Protein AF-A0A2G9UAN0-F1 (afdb_monomer_lite)

Structure (mmCIF, N/CA/C/O backbone):
data_AF-A0A2G9UAN0-F1
#
_entry.id   AF-A0A2G9UAN0-F1
#
loop_
_atom_site.group_PDB
_atom_site.id
_atom_site.type_symbol
_atom_site.label_atom_id
_atom_site.label_alt_id
_atom_site.label_comp_id
_atom_site.label_asym_id
_atom_site.label_entity_id
_atom_site.label_seq_id
_atom_site.pdbx_PDB_ins_code
_atom_site.Cartn_x
_atom_site.Cartn_y
_atom_site.Cartn_z
_atom_site.occupancy
_atom_site.B_iso_or_equiv
_atom_site.auth_seq_id
_atom_site.auth_comp_id
_atom_site.auth_asym_id
_atom_site.auth_atom_id
_atom_site.pdbx_PDB_model_num
ATOM 1 N N . MET A 1 1 ? 7.258 15.181 -23.799 1.00 42.41 1 MET A N 1
ATOM 2 C CA . MET A 1 1 ? 6.861 14.238 -22.737 1.00 42.41 1 MET A CA 1
ATOM 3 C C . MET A 1 1 ? 5.748 14.905 -21.958 1.00 42.41 1 MET A C 1
ATOM 5 O O . MET A 1 1 ? 5.970 15.994 -21.441 1.00 42.41 1 MET A O 1
ATOM 9 N N . THR A 1 2 ? 4.546 14.341 -21.970 1.00 42.09 2 THR A N 1
ATOM 10 C CA . THR A 1 2 ? 3.481 14.765 -21.055 1.00 42.09 2 THR A CA 1
ATOM 11 C C . THR A 1 2 ? 3.813 14.226 -19.664 1.00 42.09 2 THR A C 1
ATOM 13 O O . THR A 1 2 ? 4.256 13.080 -19.568 1.00 42.09 2 THR A O 1
ATOM 16 N N . PRO A 1 3 ? 3.646 15.009 -18.587 1.00 44.41 3 PRO A N 1
ATOM 17 C CA . PRO A 1 3 ? 3.768 14.477 -17.235 1.00 44.41 3 PRO A CA 1
ATOM 18 C C . PRO A 1 3 ? 2.855 13.250 -17.076 1.00 44.41 3 PRO A C 1
ATOM 20 O O . PRO A 1 3 ? 1.670 13.335 -17.387 1.00 44.41 3 PRO A O 1
ATOM 23 N N . GLY A 1 4 ? 3.417 12.113 -16.657 1.00 53.62 4 GLY A N 1
ATOM 24 C CA . GLY A 1 4 ? 2.668 10.870 -16.427 1.00 53.62 4 GLY A CA 1
ATOM 25 C C . GLY A 1 4 ? 2.599 9.876 -17.594 1.00 53.62 4 GLY A C 1
ATOM 26 O O . GLY A 1 4 ? 1.891 8.884 -17.458 1.00 53.62 4 GLY A O 1
ATOM 27 N N . SER A 1 5 ? 3.305 10.096 -18.714 1.00 57.00 5 SER A N 1
ATOM 28 C CA . SER A 1 5 ? 3.437 9.072 -19.766 1.00 57.00 5 SER A CA 1
ATOM 29 C C . SER A 1 5 ? 4.749 8.291 -19.651 1.00 57.00 5 SER A C 1
ATOM 31 O O . SER A 1 5 ? 5.807 8.916 -19.537 1.00 57.00 5 SER A O 1
ATOM 33 N N . ASP A 1 6 ? 4.708 6.962 -19.768 1.00 61.19 6 ASP A N 1
ATOM 34 C CA . ASP A 1 6 ? 5.916 6.137 -19.885 1.00 61.19 6 ASP A CA 1
ATOM 35 C C . ASP A 1 6 ? 6.692 6.422 -21.195 1.00 61.19 6 ASP A C 1
ATOM 37 O O . ASP A 1 6 ? 6.262 7.184 -22.068 1.00 61.19 6 ASP A O 1
ATOM 41 N N . SER A 1 7 ? 7.860 5.790 -21.358 1.00 53.81 7 SER A N 1
ATOM 42 C CA . SER A 1 7 ? 8.717 5.950 -22.550 1.00 53.81 7 SER A CA 1
ATOM 43 C C . SER A 1 7 ? 8.094 5.436 -23.858 1.00 53.81 7 SER A C 1
ATOM 45 O O . SER A 1 7 ? 8.637 5.696 -24.934 1.00 53.81 7 SER A O 1
ATOM 47 N N . LYS A 1 8 ? 6.957 4.737 -23.779 1.00 59.94 8 LYS A N 1
ATOM 48 C CA . LYS A 1 8 ? 6.156 4.251 -24.906 1.00 59.94 8 LYS A CA 1
ATOM 49 C C . LYS A 1 8 ? 4.875 5.071 -25.124 1.00 59.94 8 LYS A C 1
ATOM 51 O O . LYS A 1 8 ? 4.159 4.804 -26.085 1.00 59.94 8 LYS A O 1
ATOM 56 N N . GLY A 1 9 ? 4.617 6.090 -24.299 1.00 58.16 9 GLY A N 1
ATOM 57 C CA . GLY A 1 9 ? 3.452 6.968 -24.396 1.00 58.16 9 GLY A CA 1
ATOM 58 C C . GLY A 1 9 ? 2.211 6.485 -23.635 1.00 58.16 9 GLY A C 1
ATOM 59 O O . GLY A 1 9 ? 1.150 7.079 -23.817 1.00 58.16 9 GLY A O 1
ATOM 60 N N . HIS A 1 10 ? 2.310 5.456 -22.788 1.00 66.88 10 HIS A N 1
ATOM 61 C CA . HIS A 1 10 ? 1.198 5.016 -21.941 1.00 66.88 10 HIS A CA 1
ATOM 62 C C . HIS A 1 10 ? 1.011 5.983 -20.774 1.00 66.88 10 HIS A C 1
ATOM 64 O O . HIS A 1 10 ? 1.949 6.225 -20.019 1.00 66.88 10 HIS A O 1
ATOM 70 N N . ALA A 1 11 ? -0.193 6.531 -20.635 1.00 72.75 11 ALA A N 1
ATOM 71 C CA . ALA A 1 11 ? -0.600 7.349 -19.497 1.00 72.75 11 ALA A CA 1
ATOM 72 C C . ALA A 1 11 ? -1.359 6.499 -18.465 1.00 72.75 11 ALA A C 1
ATOM 74 O O . ALA A 1 11 ? -1.875 5.433 -18.798 1.00 72.75 11 ALA A O 1
ATOM 75 N N . GLY A 1 12 ? -1.451 6.984 -17.226 1.00 84.12 12 GLY A N 1
ATOM 76 C CA . GLY A 1 12 ? -2.342 6.392 -16.226 1.00 84.12 12 GLY A CA 1
ATOM 77 C C . GLY A 1 12 ? -3.817 6.495 -16.639 1.00 84.12 12 GLY A C 1
ATOM 78 O O . GLY A 1 12 ? -4.221 7.465 -17.283 1.00 84.12 12 GLY A O 1
ATOM 79 N N . GLU A 1 13 ? -4.622 5.511 -16.241 1.00 92.25 13 GLU A N 1
ATOM 80 C CA . GLU A 1 13 ? -6.060 5.450 -16.515 1.00 92.25 13 GLU A CA 1
ATOM 81 C C . GLU A 1 13 ? -6.860 5.339 -15.207 1.00 92.25 13 GLU A C 1
ATOM 83 O O . GLU A 1 13 ? -6.447 4.661 -14.268 1.00 92.25 13 GLU A O 1
ATOM 88 N N . LEU A 1 14 ? -8.026 5.993 -15.153 1.00 93.75 14 LEU A N 1
ATOM 89 C CA . LEU A 1 14 ? -9.011 5.832 -14.085 1.00 93.75 14 LEU A CA 1
ATOM 90 C C . LEU A 1 14 ? -10.297 5.232 -14.656 1.00 93.75 14 LEU A C 1
ATOM 92 O O . LEU A 1 14 ? -11.034 5.896 -15.385 1.00 93.75 14 LEU A O 1
ATOM 96 N N . THR A 1 15 ? -10.606 4.003 -14.255 1.00 94.50 15 THR A N 1
ATOM 97 C CA . THR A 1 15 ? -11.902 3.374 -14.519 1.00 94.50 15 THR A CA 1
ATOM 98 C C . THR A 1 15 ? -12.859 3.665 -13.361 1.00 94.50 15 THR A C 1
ATOM 100 O O . THR A 1 15 ? -12.534 3.420 -12.200 1.00 94.50 15 THR A O 1
ATOM 103 N N . LEU A 1 16 ? -14.062 4.166 -13.653 1.00 95.12 16 LEU A N 1
ATOM 104 C CA . LEU A 1 16 ? -15.106 4.373 -12.645 1.00 95.12 16 LEU A CA 1
ATOM 105 C C . LEU A 1 16 ? -16.125 3.229 -12.672 1.00 95.12 16 LEU A C 1
ATOM 107 O O . LEU A 1 16 ? -16.513 2.758 -13.738 1.00 95.12 16 LEU A O 1
ATOM 111 N N . CYS A 1 17 ? -16.592 2.823 -11.486 1.00 93.88 17 CYS A N 1
ATOM 112 C CA . CYS A 1 17 ? -17.658 1.828 -11.298 1.00 93.88 17 CYS A CA 1
ATOM 113 C C . CYS A 1 17 ? -17.361 0.425 -11.863 1.00 93.88 17 CYS A C 1
ATOM 115 O O . CYS A 1 17 ? -18.286 -0.336 -12.142 1.00 93.88 17 CYS A O 1
ATOM 117 N N . GLY A 1 18 ? -16.088 0.058 -12.000 1.00 94.12 18 GLY A N 1
ATOM 118 C CA . GLY A 1 18 ? -15.700 -1.251 -12.502 1.00 94.12 18 GLY A CA 1
ATOM 119 C C . GLY A 1 18 ? -14.192 -1.432 -12.553 1.00 94.12 18 GLY A C 1
ATOM 120 O O . GLY A 1 18 ? -13.437 -0.682 -11.942 1.00 94.12 18 GLY A O 1
ATOM 121 N N . THR A 1 19 ? -13.782 -2.448 -13.300 1.00 96.31 19 THR A N 1
ATOM 122 C CA . THR A 1 19 ? -12.385 -2.781 -13.578 1.00 96.31 19 THR A CA 1
ATOM 123 C C . THR A 1 19 ? -12.217 -2.978 -15.077 1.00 96.31 19 THR A C 1
ATOM 125 O O . THR A 1 19 ? -13.158 -3.447 -15.722 1.00 96.31 19 THR A O 1
ATOM 128 N N . ASP A 1 20 ? -11.031 -2.717 -15.620 1.00 96.12 20 ASP A N 1
ATOM 129 C CA . ASP A 1 20 ? -10.684 -3.102 -16.991 1.00 96.12 20 ASP A CA 1
ATOM 130 C C . ASP A 1 20 ? -9.703 -4.292 -16.978 1.00 96.12 20 ASP A C 1
ATOM 132 O O . ASP A 1 20 ? -8.529 -4.122 -16.634 1.00 96.12 20 ASP A O 1
ATOM 136 N N . PRO A 1 21 ? -10.154 -5.504 -17.363 1.00 95.44 21 PRO A N 1
ATOM 137 C CA . PRO A 1 21 ? -9.314 -6.701 -17.423 1.00 95.44 21 PRO A CA 1
ATOM 138 C C . PRO A 1 21 ? -8.124 -6.618 -18.381 1.00 95.44 21 PRO A C 1
ATOM 140 O O . PRO A 1 21 ? -7.264 -7.493 -18.339 1.00 95.44 21 PRO A O 1
ATOM 143 N N . LYS A 1 22 ? -8.056 -5.612 -19.259 1.00 95.06 22 LYS A N 1
ATOM 144 C CA . LYS A 1 22 ? -6.897 -5.401 -20.138 1.00 95.06 22 LYS A CA 1
ATOM 145 C C . LYS A 1 22 ? -5.677 -4.865 -19.396 1.00 95.06 22 LYS A C 1
ATOM 147 O O . LYS A 1 22 ? -4.576 -4.976 -19.922 1.00 95.06 22 LYS A O 1
ATOM 152 N N . HIS A 1 23 ? -5.873 -4.286 -18.211 1.00 94.69 23 HIS A N 1
ATOM 153 C CA . HIS A 1 23 ? -4.835 -3.568 -17.470 1.00 94.69 23 HIS A CA 1
ATOM 154 C C . HIS A 1 23 ? -4.279 -4.341 -16.269 1.00 94.69 23 HIS A C 1
ATOM 156 O O . HIS A 1 23 ? -3.460 -3.808 -15.521 1.00 94.69 23 HIS A O 1
ATOM 162 N N . TYR A 1 24 ? -4.681 -5.600 -16.080 1.00 96.25 24 TYR A N 1
ATOM 163 C CA . TYR A 1 24 ? -4.106 -6.468 -15.059 1.00 96.25 24 TYR A CA 1
ATOM 164 C C . TYR A 1 24 ? -4.067 -7.929 -15.487 1.00 96.25 24 TYR A C 1
ATOM 166 O O . TYR A 1 24 ? -4.823 -8.380 -16.346 1.00 96.25 24 TYR A O 1
ATOM 174 N N . THR A 1 25 ? -3.185 -8.688 -14.850 1.00 97.00 25 THR A N 1
ATOM 175 C CA . THR A 1 25 ? -3.070 -10.133 -15.049 1.00 97.00 25 THR A CA 1
ATOM 176 C C . THR A 1 25 ? -3.445 -10.890 -13.778 1.00 97.00 25 THR A C 1
ATOM 178 O O . THR A 1 25 ? -3.345 -10.380 -12.663 1.00 97.00 25 THR A O 1
ATOM 181 N N . GLY A 1 26 ? -3.900 -12.135 -13.935 1.00 95.94 26 GLY A N 1
ATOM 182 C CA . GLY A 1 26 ? -4.299 -12.975 -12.805 1.00 95.94 26 GLY A CA 1
ATOM 183 C C . GLY A 1 26 ? -5.574 -12.497 -12.097 1.00 95.94 26 GLY A C 1
ATOM 184 O O . GLY A 1 26 ? -6.444 -11.858 -12.687 1.00 95.94 26 GLY A O 1
ATOM 185 N N . SER A 1 27 ? -5.713 -12.874 -10.825 1.00 97.50 27 SER A N 1
ATOM 186 C CA . SER A 1 27 ? -6.867 -12.538 -9.985 1.00 97.50 27 SER A CA 1
ATOM 187 C C . SER A 1 27 ? -6.565 -11.378 -9.040 1.00 97.50 27 SER A C 1
ATOM 189 O O . SER A 1 27 ? -5.484 -11.325 -8.458 1.00 97.50 27 SER A O 1
ATOM 191 N N . ILE A 1 28 ? -7.562 -10.526 -8.796 1.00 98.00 28 ILE A N 1
ATOM 192 C CA . ILE A 1 28 ? -7.473 -9.443 -7.812 1.00 98.00 28 ILE A CA 1
ATOM 193 C C . ILE A 1 28 ? -7.458 -10.024 -6.392 1.00 98.00 28 ILE A C 1
ATOM 195 O O . ILE A 1 28 ? -8.399 -10.710 -5.981 1.00 98.00 28 ILE A O 1
ATOM 199 N N . ALA A 1 29 ? -6.402 -9.719 -5.640 1.00 96.88 29 ALA A N 1
ATOM 200 C CA . ALA A 1 29 ? -6.294 -10.011 -4.218 1.00 96.88 29 ALA A CA 1
ATOM 201 C C . ALA A 1 29 ? -6.967 -8.897 -3.409 1.00 96.88 29 ALA A C 1
ATOM 203 O O . ALA A 1 29 ? -6.634 -7.725 -3.570 1.00 96.88 29 ALA A O 1
ATOM 204 N N . TRP A 1 30 ? -7.911 -9.259 -2.540 1.00 97.12 30 TRP A N 1
ATOM 205 C CA . TRP A 1 30 ? -8.734 -8.306 -1.797 1.00 97.12 30 TRP A CA 1
ATOM 206 C C . TRP A 1 30 ? -8.338 -8.222 -0.325 1.00 97.12 30 TRP A C 1
ATOM 208 O O . TRP A 1 30 ? -8.295 -9.240 0.365 1.00 97.12 30 TRP A O 1
ATOM 218 N N . SER A 1 31 ? -8.165 -6.996 0.164 1.00 95.69 31 SER A N 1
ATOM 219 C CA . SER A 1 31 ? -7.885 -6.685 1.566 1.00 95.69 31 SER A CA 1
ATOM 220 C C . SER A 1 31 ? -8.973 -5.775 2.141 1.00 95.69 31 SER A C 1
ATOM 222 O O . SER A 1 31 ? -9.277 -4.743 1.536 1.00 95.69 31 SER A O 1
ATOM 224 N N . PRO A 1 32 ? -9.571 -6.111 3.299 1.00 96.88 32 PRO A N 1
ATOM 225 C CA . PRO A 1 32 ? -10.573 -5.258 3.929 1.00 96.88 32 PRO A CA 1
ATOM 226 C C . PRO A 1 32 ? -9.948 -3.946 4.419 1.00 96.88 32 PRO A C 1
ATOM 228 O O . PRO A 1 32 ? -8.821 -3.929 4.921 1.00 96.88 32 PRO A O 1
ATOM 231 N N . VAL A 1 33 ? -10.702 -2.853 4.300 1.00 96.19 33 VAL A N 1
ATOM 232 C CA . VAL A 1 33 ? -10.332 -1.549 4.856 1.00 96.19 33 VAL A CA 1
ATOM 233 C C . VAL A 1 33 ? -10.530 -1.567 6.369 1.00 96.19 33 VAL A C 1
ATOM 235 O O . VAL A 1 33 ? -11.564 -2.003 6.870 1.00 96.19 33 VAL A O 1
ATOM 238 N N . VAL A 1 34 ? -9.537 -1.069 7.103 1.00 92.50 34 VAL A N 1
ATOM 239 C CA . VAL A 1 34 ? -9.517 -1.076 8.573 1.00 92.50 34 VAL A CA 1
ATOM 240 C C . VAL A 1 34 ? -10.203 0.160 9.162 1.00 92.50 34 VAL A C 1
ATOM 242 O O . VAL A 1 34 ? -10.774 0.093 10.248 1.00 92.50 34 VAL A O 1
ATOM 245 N N . LYS A 1 35 ? -10.158 1.298 8.460 1.00 82.94 35 LYS A N 1
ATOM 246 C CA . LYS A 1 35 ? -10.758 2.562 8.907 1.00 82.94 35 LYS A CA 1
ATOM 247 C C . LYS A 1 35 ? -11.167 3.412 7.710 1.00 82.94 35 LYS A C 1
ATOM 249 O O . LYS A 1 35 ? -10.309 3.887 6.988 1.00 82.94 35 LYS A O 1
ATOM 254 N N . GLU A 1 36 ? -12.461 3.671 7.551 1.00 74.06 36 GLU A N 1
ATOM 255 C CA . GLU A 1 36 ? -13.039 4.331 6.363 1.00 74.06 36 GLU A CA 1
ATOM 256 C C . GLU A 1 36 ? -12.632 5.796 6.149 1.00 74.06 36 GLU A C 1
ATOM 258 O O . GLU A 1 36 ? -12.916 6.355 5.095 1.00 74.06 36 GLU A O 1
ATOM 263 N N . SER A 1 37 ? -11.944 6.436 7.101 1.00 82.88 37 SER A N 1
ATOM 264 C CA . SER A 1 37 ? -11.406 7.785 6.876 1.00 82.88 37 SER A CA 1
ATOM 265 C C . SER A 1 37 ? -10.349 7.819 5.769 1.00 82.88 37 SER A C 1
ATOM 267 O O . SER A 1 37 ? -10.030 8.897 5.275 1.00 82.88 37 SER A O 1
ATOM 269 N N . TYR A 1 38 ? -9.767 6.663 5.430 1.00 88.81 38 TYR A N 1
ATOM 270 C CA . TYR A 1 38 ? -8.745 6.518 4.404 1.00 88.81 38 TYR A CA 1
ATOM 271 C C . TYR A 1 38 ? -8.719 5.072 3.859 1.00 88.81 38 TYR A C 1
ATOM 273 O O . TYR A 1 38 ? -9.242 4.160 4.496 1.00 88.81 38 TYR A O 1
ATOM 281 N N . TRP A 1 39 ? -8.101 4.812 2.704 1.00 95.00 39 TRP A N 1
ATOM 282 C CA . TRP A 1 39 ? -7.938 3.449 2.165 1.00 95.00 39 TRP A CA 1
ATOM 283 C C . TRP A 1 39 ? -6.826 2.679 2.891 1.00 95.00 39 TRP A C 1
ATOM 285 O O . TRP A 1 39 ? -5.771 2.392 2.330 1.00 95.00 39 TRP A O 1
ATOM 295 N N . ILE A 1 40 ? -7.049 2.396 4.178 1.00 95.00 40 ILE A N 1
ATOM 296 C CA . ILE A 1 40 ? -6.078 1.735 5.058 1.00 95.00 40 ILE A CA 1
ATOM 297 C C . ILE A 1 40 ? -6.340 0.240 5.080 1.00 95.00 40 ILE A C 1
ATOM 299 O O . ILE A 1 40 ? -7.425 -0.185 5.474 1.00 95.00 40 ILE A O 1
ATOM 303 N N . ILE A 1 41 ? -5.329 -0.552 4.746 1.00 94.38 41 ILE A N 1
ATOM 304 C CA . ILE A 1 41 ? -5.357 -2.014 4.820 1.00 94.38 41 ILE A CA 1
ATOM 305 C C . ILE A 1 41 ? -4.296 -2.533 5.793 1.00 94.38 41 ILE A C 1
ATOM 307 O O . ILE A 1 41 ? -3.323 -1.847 6.110 1.00 94.38 41 ILE A O 1
ATOM 311 N N . ASN A 1 42 ? -4.480 -3.765 6.268 1.00 92.94 42 ASN A N 1
ATOM 312 C CA . ASN A 1 42 ? -3.458 -4.474 7.036 1.00 92.94 42 ASN A CA 1
ATOM 313 C C . ASN A 1 42 ? -2.443 -5.131 6.088 1.00 92.94 42 ASN A C 1
ATOM 315 O O . ASN A 1 42 ? -2.835 -5.867 5.183 1.00 92.94 42 ASN A O 1
ATOM 319 N N . ALA A 1 43 ? -1.150 -4.935 6.343 1.00 86.75 43 ALA A N 1
ATOM 320 C CA . ALA A 1 43 ? -0.051 -5.626 5.672 1.00 86.75 43 ALA A CA 1
ATOM 321 C C . ALA A 1 43 ? 0.741 -6.452 6.694 1.00 86.75 43 ALA A C 1
ATOM 323 O O . ALA A 1 43 ? 1.329 -5.891 7.612 1.00 86.75 43 ALA A O 1
ATOM 324 N N . SER A 1 44 ? 0.746 -7.783 6.558 1.00 76.44 44 SER A N 1
ATOM 325 C CA . SER A 1 44 ? 1.266 -8.705 7.583 1.00 76.44 44 SER A CA 1
ATOM 326 C C . SER A 1 44 ? 2.775 -8.600 7.827 1.00 76.44 44 SER A C 1
ATOM 328 O O . SER A 1 44 ? 3.203 -8.657 8.976 1.00 76.44 44 SER A O 1
ATOM 330 N N . LEU A 1 45 ? 3.578 -8.472 6.766 1.00 70.69 45 LEU A N 1
ATOM 331 C CA . LEU A 1 45 ? 5.017 -8.227 6.856 1.00 70.69 45 LEU A CA 1
ATOM 332 C C . LEU A 1 45 ? 5.513 -7.672 5.517 1.00 70.69 45 LEU A C 1
ATOM 334 O O . LEU A 1 45 ? 5.367 -8.334 4.489 1.00 70.69 45 LEU A O 1
ATOM 338 N N . VAL A 1 46 ? 6.067 -6.461 5.518 1.00 69.12 46 VAL A N 1
ATOM 339 C CA . VAL A 1 46 ? 6.633 -5.856 4.303 1.00 69.12 46 VAL A CA 1
ATOM 340 C C . VAL A 1 46 ? 8.145 -6.046 4.319 1.00 69.12 46 VAL A C 1
ATOM 342 O O . VAL A 1 46 ? 8.792 -5.839 5.347 1.00 69.12 46 VAL A O 1
ATOM 345 N N . TYR A 1 47 ? 8.705 -6.441 3.178 1.00 72.62 47 TYR A N 1
ATOM 346 C CA . TYR A 1 47 ? 10.140 -6.607 2.984 1.00 72.62 47 TYR A CA 1
ATOM 347 C C . TYR A 1 47 ? 10.663 -5.621 1.953 1.00 72.62 47 TYR A C 1
ATOM 349 O O . TYR A 1 47 ? 10.017 -5.362 0.939 1.00 72.62 47 TYR A O 1
ATOM 357 N N . VAL A 1 48 ? 11.882 -5.154 2.182 1.00 67.00 48 VAL A N 1
ATOM 358 C CA . VAL A 1 48 ? 12.699 -4.504 1.164 1.00 67.00 48 VAL A CA 1
ATOM 359 C C . VAL A 1 48 ? 13.966 -5.331 0.988 1.00 67.00 48 VAL A C 1
ATOM 361 O O . VAL A 1 48 ? 14.752 -5.514 1.920 1.00 67.00 48 VAL A O 1
ATOM 364 N N . GLY A 1 49 ? 14.120 -5.925 -0.198 1.00 69.19 49 GLY A N 1
ATOM 365 C CA . GLY A 1 49 ? 15.102 -6.983 -0.420 1.00 69.19 49 GLY A CA 1
ATOM 366 C C . GLY A 1 49 ? 14.826 -8.181 0.494 1.00 69.19 49 GLY A C 1
ATOM 367 O O . GLY A 1 49 ? 13.821 -8.869 0.340 1.00 69.19 49 GLY A O 1
ATOM 368 N N . ARG A 1 50 ? 15.723 -8.429 1.455 1.00 71.00 50 ARG A N 1
ATOM 369 C CA . ARG A 1 50 ? 15.572 -9.481 2.481 1.00 71.00 50 ARG A CA 1
ATOM 370 C C . ARG A 1 50 ? 15.269 -8.930 3.875 1.00 71.00 50 ARG A C 1
ATOM 372 O O . ARG A 1 50 ? 15.102 -9.710 4.809 1.00 71.00 50 ARG A O 1
ATOM 379 N N . THR A 1 51 ? 15.203 -7.612 4.022 1.00 71.88 51 THR A N 1
ATOM 380 C CA . THR A 1 51 ? 15.047 -6.958 5.320 1.00 71.88 51 THR A CA 1
ATOM 381 C C . THR A 1 51 ? 13.566 -6.712 5.591 1.00 71.88 51 THR A C 1
ATOM 383 O O .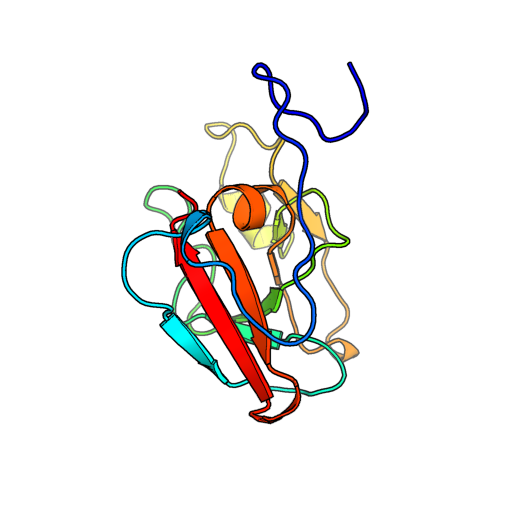 THR A 1 51 ? 12.922 -6.029 4.791 1.00 71.88 51 THR A O 1
ATOM 386 N N . PRO A 1 52 ? 12.997 -7.250 6.685 1.00 76.62 52 PRO A N 1
ATOM 387 C CA . PRO A 1 52 ? 11.650 -6.887 7.097 1.00 76.62 52 PRO A CA 1
ATOM 388 C C . PRO A 1 52 ? 11.653 -5.432 7.575 1.00 76.62 52 PRO A C 1
ATOM 390 O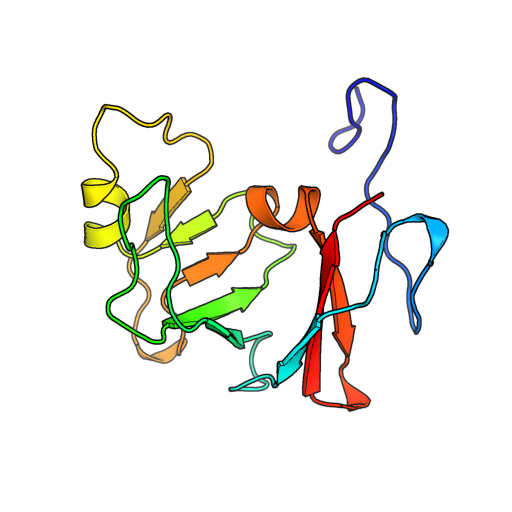 O . PRO A 1 52 ? 12.465 -5.044 8.415 1.00 76.62 52 PRO A O 1
ATOM 393 N N . ILE A 1 53 ? 10.748 -4.627 7.029 1.00 73.44 53 ILE A N 1
ATOM 394 C CA . ILE A 1 53 ? 10.640 -3.192 7.335 1.00 73.44 53 ILE A CA 1
ATOM 395 C C . ILE A 1 53 ? 9.462 -2.883 8.263 1.00 73.44 53 ILE A C 1
ATOM 397 O O . ILE A 1 53 ? 9.367 -1.781 8.793 1.00 73.44 53 ILE A O 1
ATOM 401 N N . THR A 1 54 ? 8.602 -3.868 8.532 1.00 74.94 54 THR A N 1
ATOM 402 C CA . THR A 1 54 ? 7.550 -3.791 9.552 1.00 74.94 54 THR A CA 1
ATOM 403 C C . THR A 1 54 ? 7.823 -4.795 10.673 1.00 74.94 54 THR A C 1
ATOM 405 O O . THR A 1 54 ? 8.341 -5.885 10.434 1.00 74.94 54 THR A O 1
ATOM 408 N N . ASN A 1 55 ? 7.478 -4.442 11.915 1.00 72.94 55 ASN A N 1
ATOM 409 C CA . ASN A 1 55 ? 7.536 -5.366 13.050 1.00 72.94 55 ASN A CA 1
ATOM 410 C C . ASN A 1 55 ? 6.156 -6.015 13.249 1.00 72.94 55 ASN A C 1
ATOM 412 O O . ASN A 1 55 ? 5.379 -5.599 14.106 1.00 72.94 55 ASN A O 1
ATOM 416 N N . GLY A 1 56 ? 5.832 -6.977 12.382 1.00 81.00 56 GLY A N 1
ATOM 417 C CA . GLY A 1 56 ? 4.501 -7.582 12.288 1.00 81.00 56 GLY A CA 1
ATOM 418 C C . GLY A 1 56 ? 3.546 -6.790 11.393 1.00 81.00 56 GLY A C 1
ATOM 419 O O . GLY A 1 56 ? 3.981 -6.079 10.479 1.00 81.00 56 GLY A O 1
ATOM 420 N N . THR A 1 57 ? 2.242 -6.935 11.655 1.00 85.69 57 THR A N 1
ATOM 421 C CA . THR A 1 57 ? 1.189 -6.314 10.846 1.00 85.69 57 THR A CA 1
ATOM 422 C C . THR A 1 57 ? 1.250 -4.793 10.943 1.00 85.69 57 THR A C 1
ATOM 424 O O . THR A 1 57 ? 1.095 -4.230 12.025 1.00 85.69 57 THR A O 1
ATOM 427 N N . ALA A 1 58 ? 1.421 -4.128 9.805 1.00 87.62 58 ALA A N 1
ATOM 428 C CA . ALA A 1 58 ? 1.351 -2.680 9.677 1.00 87.62 58 ALA A CA 1
ATOM 429 C C . ALA A 1 58 ? 0.011 -2.242 9.079 1.00 87.62 58 ALA A C 1
ATOM 431 O O . ALA A 1 58 ? -0.558 -2.925 8.227 1.00 87.62 58 ALA A O 1
ATOM 432 N N . GLN A 1 59 ? -0.466 -1.073 9.501 1.00 90.44 59 GLN A N 1
ATOM 433 C CA . GLN A 1 59 ? -1.561 -0.373 8.838 1.00 90.44 59 GLN A CA 1
ATOM 434 C C . GLN A 1 59 ? -0.982 0.528 7.750 1.00 90.44 59 GLN A C 1
ATOM 436 O O . GLN A 1 59 ? -0.125 1.377 8.024 1.00 90.44 59 GLN A O 1
ATOM 441 N N . VAL A 1 60 ? -1.444 0.315 6.523 1.00 92.31 60 VAL A N 1
ATOM 442 C CA . VAL A 1 60 ? -0.872 0.907 5.317 1.00 92.31 60 VAL A CA 1
ATOM 443 C C . VAL A 1 60 ? -1.957 1.634 4.542 1.00 92.31 60 VAL A C 1
ATOM 445 O O . VAL A 1 60 ? -2.977 1.044 4.193 1.00 92.31 60 VAL A O 1
ATOM 448 N N . ALA A 1 61 ? -1.721 2.910 4.274 1.00 94.88 61 ALA A N 1
ATOM 449 C CA . ALA A 1 61 ? -2.533 3.741 3.404 1.00 94.88 61 ALA A CA 1
ATOM 450 C C . ALA A 1 61 ? -2.190 3.454 1.933 1.00 94.88 61 ALA A C 1
ATOM 452 O O . ALA A 1 61 ? -1.023 3.485 1.550 1.00 94.88 61 ALA A O 1
ATOM 453 N N . VAL A 1 62 ? -3.195 3.183 1.105 1.00 95.31 62 VAL A N 1
ATOM 454 C CA . VAL A 1 62 ? -3.038 3.081 -0.354 1.00 95.31 62 VAL A CA 1
ATOM 455 C C . VAL A 1 62 ? -3.403 4.436 -0.958 1.00 95.31 62 VAL A C 1
ATOM 457 O O . VAL A 1 62 ? -4.559 4.846 -0.858 1.00 95.31 62 VAL A O 1
ATOM 460 N N . ASP A 1 63 ? -2.426 5.146 -1.530 1.00 94.88 63 ASP A N 1
ATOM 461 C CA . ASP A 1 63 ? -2.557 6.570 -1.867 1.00 94.88 63 ASP A CA 1
ATOM 462 C C . ASP A 1 63 ? -2.085 6.889 -3.287 1.00 94.88 63 ASP A C 1
ATOM 464 O O . ASP A 1 63 ? -0.893 7.051 -3.546 1.00 94.88 63 ASP A O 1
ATOM 468 N N . THR A 1 64 ? -3.026 7.072 -4.210 1.00 94.50 64 THR A N 1
ATOM 469 C CA . THR A 1 64 ? -2.725 7.535 -5.575 1.00 94.50 64 THR A CA 1
ATOM 470 C C . THR A 1 64 ? -2.186 8.973 -5.618 1.00 94.50 64 THR A C 1
ATOM 472 O O . THR A 1 64 ? -1.681 9.401 -6.651 1.00 94.50 64 THR A O 1
ATOM 475 N N . GLY A 1 65 ? -2.325 9.744 -4.534 1.00 93.31 65 GLY A N 1
ATOM 476 C CA . GLY A 1 65 ? -1.827 11.114 -4.395 1.00 93.31 65 GLY A CA 1
ATOM 477 C C . GLY A 1 65 ? -0.377 11.219 -3.909 1.00 93.31 65 GLY A C 1
ATOM 478 O O . GLY A 1 65 ? 0.187 12.313 -3.941 1.00 93.31 65 GLY A O 1
ATOM 479 N N . SER A 1 66 ? 0.245 10.111 -3.493 1.00 93.88 66 SER A N 1
ATOM 480 C CA . SER A 1 66 ? 1.662 10.065 -3.120 1.00 93.88 66 SER A CA 1
ATOM 481 C C . SER A 1 66 ? 2.500 9.526 -4.273 1.00 93.88 66 SER A C 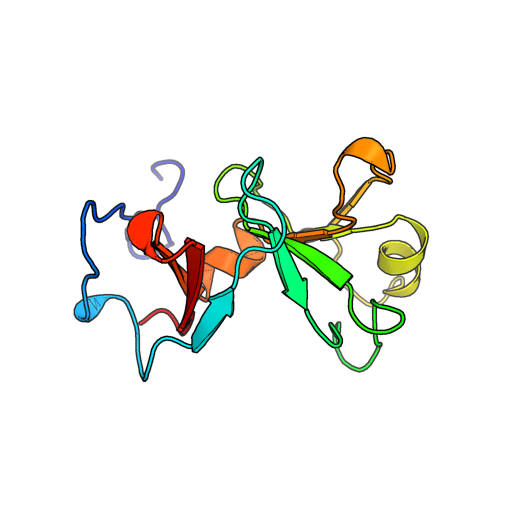1
ATOM 483 O O . SER A 1 66 ? 2.207 8.465 -4.815 1.00 93.88 66 SER A O 1
ATOM 485 N N . SER A 1 67 ? 3.589 10.207 -4.631 1.00 92.19 67 SER A N 1
ATOM 486 C CA . SER A 1 67 ? 4.500 9.726 -5.683 1.00 92.19 67 SER A CA 1
ATOM 487 C C . SER A 1 67 ? 5.413 8.585 -5.224 1.00 92.19 67 SER A C 1
ATOM 489 O O . SER A 1 67 ? 5.873 7.798 -6.042 1.00 92.19 67 SER A O 1
ATOM 491 N N . VAL A 1 68 ? 5.702 8.485 -3.925 1.00 92.44 68 VAL A N 1
ATOM 492 C CA . VAL A 1 68 ? 6.695 7.550 -3.368 1.00 92.44 68 VAL A CA 1
ATOM 493 C C . VAL A 1 68 ? 6.080 6.654 -2.301 1.00 92.44 68 VAL A C 1
ATOM 495 O O . VAL A 1 68 ? 4.977 6.909 -1.808 1.00 92.44 68 VAL A O 1
ATOM 498 N N . ILE A 1 69 ? 6.813 5.610 -1.914 1.00 90.75 69 ILE A N 1
ATOM 499 C CA . ILE A 1 69 ? 6.493 4.844 -0.711 1.00 90.75 69 ILE A CA 1
ATOM 500 C C . ILE A 1 69 ? 6.937 5.666 0.500 1.00 90.75 69 ILE A C 1
ATOM 502 O O . ILE A 1 69 ? 8.079 6.116 0.564 1.00 90.75 69 ILE A O 1
ATOM 506 N N . VAL A 1 70 ? 6.053 5.854 1.474 1.00 91.94 70 VAL A N 1
ATOM 507 C CA . VAL A 1 70 ? 6.382 6.560 2.721 1.00 91.94 70 VAL A CA 1
ATOM 508 C C . VAL A 1 70 ? 6.378 5.568 3.870 1.00 91.94 70 VAL A C 1
ATOM 510 O O . VAL A 1 70 ? 5.482 4.726 3.942 1.00 91.94 70 VAL A O 1
ATOM 513 N N . GLY A 1 71 ? 7.351 5.672 4.770 1.00 90.12 71 GLY A N 1
ATOM 514 C CA . GLY A 1 71 ? 7.410 4.858 5.981 1.00 90.12 71 GLY A CA 1
ATOM 515 C C . GLY A 1 71 ? 8.112 5.555 7.147 1.00 90.12 71 GLY A C 1
ATOM 516 O O . GLY A 1 71 ? 8.676 6.639 6.961 1.00 90.12 71 GLY A O 1
ATOM 517 N N . PRO A 1 72 ? 8.112 4.922 8.336 1.00 89.81 72 PRO A N 1
ATOM 518 C CA . PRO A 1 72 ? 8.763 5.448 9.529 1.00 89.81 72 PRO A CA 1
ATOM 519 C C . PRO A 1 72 ? 10.254 5.664 9.311 1.00 89.81 72 PRO A C 1
ATOM 521 O O . PRO A 1 72 ? 10.924 4.866 8.644 1.00 89.81 72 PRO A O 1
ATOM 524 N N . THR A 1 73 ? 10.789 6.718 9.916 1.00 88.94 73 THR A N 1
ATOM 525 C CA . THR A 1 73 ? 12.180 7.127 9.703 1.00 88.94 73 THR A CA 1
ATOM 526 C C . THR A 1 73 ? 13.165 6.014 10.052 1.00 88.94 73 THR A C 1
ATOM 528 O O . THR A 1 73 ? 14.113 5.773 9.304 1.00 88.94 73 THR A O 1
ATOM 531 N N . ASP A 1 74 ? 12.931 5.289 11.146 1.00 86.56 74 ASP A N 1
ATOM 532 C CA . ASP A 1 74 ? 13.811 4.206 11.586 1.00 86.56 74 ASP A CA 1
ATOM 533 C C . ASP A 1 74 ? 13.809 3.015 10.610 1.00 86.56 74 ASP A C 1
ATOM 535 O O . ASP A 1 74 ? 14.853 2.409 10.368 1.00 86.56 74 ASP A O 1
ATOM 539 N N . ALA A 1 75 ? 12.655 2.689 10.024 1.00 84.06 75 ALA A N 1
ATOM 540 C CA . ALA A 1 75 ? 12.505 1.616 9.049 1.00 84.06 75 ALA A CA 1
ATOM 541 C C . ALA A 1 75 ? 13.183 1.969 7.721 1.00 84.06 75 ALA A C 1
ATOM 543 O O . ALA A 1 75 ? 13.908 1.146 7.163 1.00 84.06 75 ALA A O 1
ATOM 544 N N . ILE A 1 76 ? 12.992 3.202 7.247 1.00 85.56 76 ILE A N 1
ATOM 545 C CA . ILE A 1 76 ? 13.610 3.701 6.017 1.00 85.56 76 ILE A CA 1
ATOM 546 C C . ILE A 1 76 ? 15.139 3.802 6.170 1.00 85.56 76 ILE A C 1
ATOM 548 O O . ILE A 1 76 ? 15.875 3.377 5.284 1.00 85.56 76 ILE A O 1
ATOM 552 N N . GLN A 1 77 ? 15.647 4.271 7.315 1.00 83.75 77 GLN A N 1
ATOM 553 C CA . GLN A 1 77 ? 17.094 4.331 7.574 1.00 83.75 77 GLN A CA 1
ATOM 554 C C . GLN A 1 77 ? 17.752 2.944 7.642 1.00 83.75 77 GLN A C 1
ATOM 556 O O . GLN A 1 77 ? 18.890 2.786 7.197 1.00 83.75 77 GLN A O 1
ATOM 561 N N . LYS A 1 78 ? 17.043 1.920 8.142 1.00 80.06 78 LYS A N 1
ATOM 562 C CA . LYS A 1 78 ? 17.531 0.526 8.160 1.00 80.06 78 LYS A CA 1
ATOM 563 C C . LYS A 1 78 ? 17.734 -0.066 6.763 1.00 80.06 78 LYS A C 1
ATOM 565 O O . LYS A 1 78 ? 18.472 -1.040 6.643 1.00 80.06 78 LYS A O 1
ATOM 570 N N . MET A 1 79 ? 17.113 0.495 5.721 1.00 77.25 79 MET A N 1
ATOM 571 C CA . MET A 1 79 ? 17.334 0.046 4.340 1.00 77.25 79 MET A CA 1
ATOM 572 C C . MET A 1 79 ? 18.768 0.334 3.853 1.00 77.25 79 MET A C 1
ATOM 574 O O . MET A 1 79 ? 19.244 -0.353 2.954 1.00 77.25 79 MET A O 1
ATOM 578 N N . GLY A 1 80 ? 19.483 1.259 4.508 1.00 67.19 80 GLY A N 1
ATOM 579 C CA . GLY A 1 80 ? 20.931 1.430 4.380 1.00 67.19 80 GLY A CA 1
ATOM 580 C C . GLY A 1 80 ? 21.416 2.076 3.076 1.00 67.19 80 GLY A C 1
ATOM 581 O O . GLY A 1 80 ? 20.663 2.308 2.134 1.00 67.19 80 GLY A O 1
ATOM 582 N N . SER A 1 81 ? 22.721 2.361 3.034 1.00 64.69 81 SER A N 1
ATOM 583 C CA . SER A 1 81 ? 23.453 2.972 1.909 1.00 64.69 81 SER A CA 1
ATOM 584 C C . SER A 1 81 ? 23.457 2.150 0.617 1.00 64.69 81 SER A C 1
ATOM 586 O O . SER A 1 81 ? 23.826 2.667 -0.434 1.00 64.69 81 SER A O 1
ATOM 588 N N . ASP A 1 82 ? 23.074 0.877 0.700 1.00 65.50 82 ASP A N 1
ATOM 589 C CA . ASP A 1 82 ? 23.149 -0.079 -0.406 1.00 65.50 82 ASP A CA 1
ATOM 590 C C . ASP A 1 82 ? 21.907 -0.024 -1.308 1.00 65.50 82 ASP A C 1
ATOM 592 O O . ASP A 1 82 ? 21.870 -0.671 -2.357 1.00 65.50 82 ASP A O 1
ATOM 596 N N . MET A 1 83 ? 20.891 0.762 -0.926 1.00 66.44 83 MET A N 1
ATOM 597 C CA . MET A 1 83 ? 19.667 0.931 -1.698 1.00 66.44 83 MET A CA 1
ATOM 598 C C . MET A 1 83 ? 19.488 2.369 -2.192 1.00 66.44 83 MET A C 1
ATOM 600 O O . MET A 1 83 ? 19.633 3.338 -1.449 1.00 66.44 83 MET A O 1
ATOM 604 N N . CYS A 1 84 ? 19.122 2.522 -3.467 1.00 69.50 84 CYS A N 1
ATOM 605 C CA . CYS A 1 84 ? 18.741 3.821 -4.014 1.00 69.50 84 CYS A CA 1
ATOM 606 C C . CYS A 1 84 ? 17.417 4.288 -3.396 1.00 69.50 84 CYS A C 1
ATOM 608 O O . CYS A 1 84 ? 16.357 3.722 -3.649 1.00 69.50 84 CYS A O 1
ATOM 610 N N . MET A 1 85 ? 17.488 5.370 -2.625 1.00 74.12 85 MET A N 1
ATOM 611 C CA . MET A 1 85 ? 16.378 5.898 -1.826 1.00 74.12 85 MET A CA 1
ATOM 612 C C . MET A 1 85 ? 15.320 6.674 -2.623 1.00 74.12 85 MET A C 1
ATOM 614 O O . MET A 1 85 ? 14.327 7.095 -2.048 1.00 74.12 85 MET A O 1
ATOM 618 N N . LEU A 1 86 ? 15.495 6.870 -3.935 1.00 78.44 86 LEU A N 1
ATOM 619 C CA . LEU A 1 86 ? 14.634 7.744 -4.750 1.00 78.44 86 LEU A CA 1
ATOM 620 C C . LEU A 1 86 ? 13.142 7.354 -4.742 1.00 78.44 86 LEU A C 1
ATOM 622 O O . LEU A 1 86 ? 12.301 8.207 -5.004 1.00 78.44 86 LEU A O 1
ATOM 626 N N . GLY A 1 87 ? 12.810 6.096 -4.432 1.00 86.38 87 GLY A N 1
ATOM 627 C CA . GLY A 1 87 ? 11.427 5.613 -4.341 1.00 86.38 87 GLY A CA 1
ATOM 628 C C . GLY A 1 87 ? 10.809 5.639 -2.938 1.00 86.38 87 GLY A C 1
ATOM 629 O O . GLY A 1 87 ? 9.668 5.200 -2.783 1.00 86.38 87 GLY A O 1
ATOM 630 N N . PHE A 1 88 ? 11.545 6.117 -1.929 1.00 88.00 88 PHE A N 1
ATOM 631 C CA . PHE A 1 88 ? 11.145 6.076 -0.524 1.00 88.00 88 PHE A CA 1
ATOM 632 C C . PHE A 1 88 ? 11.280 7.445 0.153 1.00 88.00 88 PHE A C 1
ATOM 634 O O . PHE A 1 88 ? 12.250 8.168 -0.062 1.00 88.00 88 PHE A O 1
ATOM 641 N N . ALA A 1 89 ? 10.342 7.771 1.039 1.00 90.62 89 ALA A N 1
ATOM 642 C CA . ALA A 1 89 ? 10.428 8.918 1.937 1.00 90.62 89 ALA A CA 1
ATOM 643 C C . ALA A 1 89 ? 10.260 8.490 3.401 1.00 90.62 89 ALA A C 1
ATOM 645 O O . ALA A 1 89 ? 9.422 7.651 3.732 1.00 90.62 89 ALA A O 1
ATOM 646 N N . ALA A 1 90 ? 11.062 9.098 4.274 1.00 90.56 90 ALA A N 1
ATOM 647 C CA . ALA A 1 90 ? 10.997 8.924 5.720 1.00 90.56 90 ALA A CA 1
ATOM 648 C C . ALA A 1 90 ? 10.108 10.011 6.335 1.00 90.56 90 ALA A C 1
ATOM 650 O O . ALA A 1 90 ? 10.482 11.186 6.318 1.00 90.56 90 ALA A O 1
ATOM 651 N N . ILE A 1 91 ? 8.937 9.628 6.848 1.00 92.44 91 ILE A N 1
ATOM 652 C CA . ILE A 1 91 ? 8.015 10.530 7.550 1.00 92.44 91 ILE A CA 1
ATOM 653 C C . ILE A 1 91 ? 7.387 9.780 8.725 1.00 92.44 91 ILE A C 1
ATOM 655 O O . ILE A 1 91 ? 6.748 8.745 8.545 1.00 92.44 91 ILE A O 1
ATOM 659 N N . ASP A 1 92 ? 7.511 10.347 9.924 1.00 92.75 92 ASP A N 1
ATOM 660 C CA . ASP A 1 92 ? 6.843 9.837 11.119 1.00 92.75 92 ASP A CA 1
ATOM 661 C C . ASP A 1 92 ? 5.483 10.528 11.294 1.00 92.75 92 ASP A C 1
ATOM 663 O O . ASP A 1 92 ? 5.391 11.701 11.666 1.00 92.75 92 ASP A O 1
ATOM 667 N N . PHE A 1 93 ? 4.406 9.799 11.001 1.00 91.06 93 PHE A N 1
ATOM 668 C CA . PHE A 1 93 ? 3.043 10.306 11.149 1.00 91.06 93 PHE A CA 1
ATOM 669 C C . PHE A 1 93 ? 2.573 10.260 12.613 1.00 91.06 93 PHE A C 1
ATOM 671 O O . PHE A 1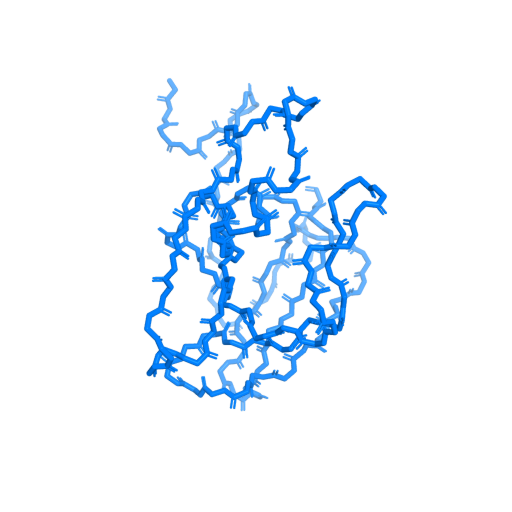 93 ? 2.842 9.286 13.322 1.00 91.06 93 PHE A O 1
ATOM 678 N N . PRO A 1 94 ? 1.800 11.261 13.078 1.00 92.31 94 PRO A N 1
ATOM 679 C CA . PRO A 1 94 ? 1.133 11.185 14.371 1.00 92.31 94 PRO A CA 1
ATOM 680 C C . PRO A 1 94 ? 0.208 9.955 14.475 1.00 92.31 94 PRO A C 1
ATOM 682 O O . PRO A 1 94 ? -0.497 9.645 13.510 1.00 92.31 94 PRO A O 1
ATOM 685 N N . PRO A 1 95 ? 0.090 9.309 15.654 1.00 87.50 95 PRO A N 1
ATOM 686 C CA . PRO A 1 95 ? -0.762 8.126 15.832 1.00 87.50 95 PRO A CA 1
ATOM 687 C C . PRO A 1 95 ? -2.240 8.319 15.451 1.00 87.50 95 PRO A C 1
ATOM 689 O O . PRO A 1 95 ? -2.931 7.350 15.144 1.00 87.50 95 PRO A O 1
ATOM 692 N N . SER A 1 96 ? -2.741 9.560 15.441 1.00 89.88 96 SER A N 1
ATOM 693 C CA . SER A 1 96 ? -4.124 9.898 15.074 1.00 89.88 96 SER A CA 1
ATOM 694 C C . SER A 1 96 ? -4.507 9.500 13.641 1.00 89.88 96 SER A C 1
ATOM 696 O O . SER A 1 96 ? -5.687 9.245 13.375 1.00 89.88 96 SER A O 1
ATOM 698 N N . TYR A 1 97 ? -3.532 9.405 12.732 1.00 87.75 97 TYR A N 1
ATOM 699 C CA . TYR A 1 97 ? -3.753 8.986 11.347 1.00 87.75 97 TYR A CA 1
ATOM 700 C C . TYR A 1 97 ? -4.118 7.496 11.232 1.00 87.75 97 TYR A C 1
ATOM 702 O O . TYR A 1 97 ? -4.923 7.130 10.376 1.00 87.75 97 TYR A O 1
ATOM 710 N N . GLY A 1 98 ? -3.626 6.643 12.140 1.00 87.50 98 GLY A N 1
ATOM 711 C CA . GLY A 1 98 ? -3.929 5.205 12.144 1.00 87.50 98 GLY A CA 1
ATOM 712 C C . GLY A 1 98 ? -3.242 4.406 11.030 1.00 87.50 98 GLY A C 1
ATOM 713 O O . GLY A 1 98 ? -3.700 3.324 10.682 1.00 87.50 98 GLY A O 1
ATOM 714 N N . PHE A 1 99 ? -2.169 4.941 10.452 1.00 89.12 99 PHE A N 1
ATOM 715 C CA . PHE A 1 99 ? -1.259 4.243 9.551 1.00 89.12 99 PHE A CA 1
ATOM 716 C C . PHE A 1 99 ? 0.162 4.747 9.796 1.00 89.12 99 PHE A C 1
ATOM 718 O O . PHE A 1 99 ? 0.361 5.844 10.318 1.00 89.12 99 PHE A O 1
ATOM 725 N N . SER A 1 100 ? 1.145 3.942 9.416 1.00 89.06 100 SER A N 1
ATOM 726 C CA . SER A 1 100 ? 2.562 4.322 9.467 1.00 89.06 100 SER A CA 1
ATOM 727 C C . SER A 1 100 ? 3.244 4.250 8.104 1.00 89.06 100 SER A C 1
ATOM 729 O O . SER A 1 100 ? 4.377 4.699 7.970 1.00 89.06 100 SER A O 1
ATOM 731 N N . TRP A 1 101 ? 2.545 3.729 7.093 1.00 91.44 101 TRP A N 1
ATOM 732 C CA . TRP A 1 101 ? 3.054 3.555 5.739 1.00 91.44 101 TRP A CA 1
ATOM 733 C C . TRP A 1 101 ? 2.073 4.078 4.700 1.00 91.44 101 TRP A C 1
ATOM 735 O O . TRP A 1 101 ? 0.860 3.964 4.891 1.00 91.44 101 TRP A O 1
ATOM 745 N N . ILE A 1 102 ? 2.610 4.570 3.585 1.00 93.62 102 ILE A N 1
ATOM 746 C CA . ILE A 1 102 ? 1.857 4.924 2.382 1.00 93.62 102 ILE A CA 1
ATOM 747 C C . ILE A 1 102 ? 2.423 4.147 1.190 1.00 93.62 102 ILE A C 1
ATOM 749 O O . ILE A 1 102 ? 3.626 4.204 0.929 1.00 93.62 102 ILE A O 1
ATOM 753 N N . LEU A 1 103 ? 1.557 3.456 0.449 1.00 93.56 103 LEU A N 1
ATOM 754 C CA . LEU A 1 103 ? 1.854 2.897 -0.870 1.00 93.56 103 LEU A CA 1
ATOM 755 C C . LEU A 1 103 ? 1.437 3.910 -1.933 1.00 93.56 103 LEU A C 1
ATOM 757 O O . LEU A 1 103 ? 0.256 4.009 -2.265 1.00 93.56 103 LEU A O 1
ATOM 761 N N . GLY A 1 104 ? 2.421 4.670 -2.415 1.00 92.69 104 GLY A N 1
ATOM 762 C CA . GLY A 1 104 ? 2.263 5.630 -3.504 1.00 92.69 104 GLY A CA 1
ATOM 763 C C . GLY A 1 104 ? 2.560 5.049 -4.886 1.00 92.69 104 GLY A C 1
ATOM 764 O O . GLY A 1 104 ? 2.679 3.835 -5.058 1.00 92.69 104 GLY A O 1
ATOM 765 N N . ASP A 1 105 ? 2.740 5.931 -5.864 1.00 91.62 105 ASP A N 1
AT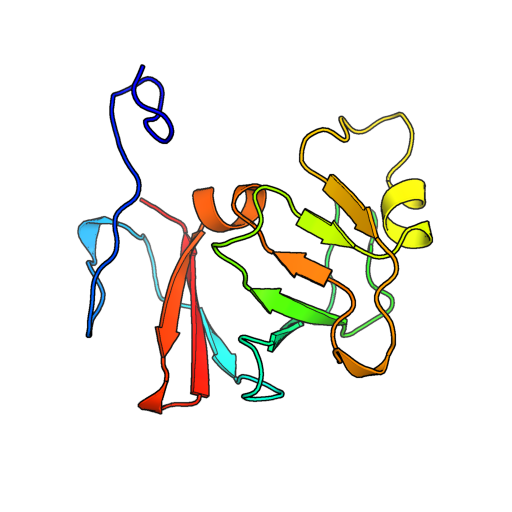OM 766 C CA . ASP A 1 105 ? 2.897 5.607 -7.286 1.00 91.62 105 ASP A CA 1
ATOM 767 C C . ASP A 1 105 ? 4.031 4.611 -7.574 1.00 91.62 105 ASP A C 1
ATOM 769 O O . ASP A 1 105 ? 3.838 3.679 -8.341 1.00 91.62 105 ASP A O 1
ATOM 773 N N . VAL A 1 106 ? 5.170 4.686 -6.873 1.00 90.25 106 VAL A N 1
ATOM 774 C CA . VAL A 1 106 ? 6.246 3.670 -6.983 1.00 90.25 106 VAL A CA 1
ATOM 775 C C . VAL A 1 106 ? 5.726 2.232 -6.814 1.00 90.25 106 VAL A C 1
ATOM 777 O O . VAL A 1 106 ? 6.189 1.313 -7.494 1.00 90.25 106 VAL A O 1
ATOM 780 N N . PHE A 1 107 ? 4.756 2.026 -5.922 1.00 91.69 107 PHE A N 1
ATOM 781 C CA . PHE A 1 107 ? 4.073 0.745 -5.766 1.00 91.69 107 PHE A CA 1
ATOM 782 C C . PHE A 1 107 ? 2.949 0.587 -6.799 1.00 91.69 107 PHE A C 1
ATOM 784 O O . PHE A 1 107 ? 2.914 -0.409 -7.520 1.00 91.69 107 PHE A O 1
ATOM 791 N N . LEU A 1 108 ? 2.052 1.571 -6.891 1.00 93.56 108 LEU A N 1
ATOM 792 C CA . LEU A 1 108 ? 0.822 1.492 -7.689 1.00 93.56 108 LEU A CA 1
ATOM 793 C C . LEU A 1 108 ? 1.079 1.394 -9.198 1.00 93.56 108 LEU A C 1
ATOM 795 O O . LEU A 1 108 ? 0.273 0.817 -9.917 1.00 93.56 108 LEU A O 1
ATOM 799 N N . HIS A 1 109 ? 2.235 1.845 -9.676 1.00 90.88 109 HIS A N 1
ATOM 800 C CA . HIS A 1 109 ? 2.651 1.681 -11.064 1.00 90.88 109 HIS A CA 1
ATOM 801 C C . HIS A 1 109 ? 2.780 0.206 -11.477 1.00 90.88 109 HIS A C 1
ATOM 803 O O . HIS A 1 109 ? 2.567 -0.140 -12.633 1.00 90.88 109 HIS A O 1
ATOM 809 N N . ASN A 1 110 ? 3.118 -0.680 -10.535 1.00 91.88 110 ASN A N 1
ATOM 810 C CA . ASN A 1 110 ? 3.289 -2.112 -10.795 1.00 91.88 110 ASN A CA 1
ATOM 811 C C . ASN A 1 110 ? 2.023 -2.930 -10.489 1.00 91.88 110 ASN A C 1
ATOM 813 O O . ASN A 1 110 ? 1.959 -4.120 -10.813 1.00 91.88 110 ASN A O 1
ATOM 817 N N . PHE A 1 111 ? 1.022 -2.317 -9.852 1.00 94.88 111 PHE A N 1
ATOM 818 C CA . PHE A 1 111 ? -0.176 -3.000 -9.380 1.00 94.88 111 PHE A CA 1
ATOM 819 C C . PHE A 1 111 ? -1.446 -2.252 -9.776 1.00 94.88 111 PHE A C 1
ATOM 821 O O . PHE A 1 111 ? -1.731 -1.157 -9.290 1.00 94.88 111 PHE A O 1
ATOM 828 N N . TYR A 1 112 ? -2.285 -2.912 -10.571 1.00 96.81 112 TYR A N 1
ATOM 829 C CA . TYR A 1 112 ? -3.652 -2.470 -10.788 1.00 96.81 112 TYR A CA 1
ATOM 830 C C . TYR A 1 112 ? -4.403 -2.462 -9.458 1.00 96.81 112 TYR A C 1
ATOM 832 O O . TYR A 1 112 ? -4.432 -3.465 -8.738 1.00 96.81 112 TYR A O 1
ATOM 840 N N . SER A 1 113 ? -4.994 -1.315 -9.138 1.00 97.12 113 SER A N 1
ATOM 841 C CA . SER A 1 113 ? -5.540 -1.026 -7.816 1.00 97.12 113 SER A CA 1
ATOM 842 C C . SER A 1 113 ? -7.023 -0.694 -7.909 1.00 97.12 113 SER A C 1
ATOM 844 O O . SER A 1 113 ? -7.425 0.184 -8.668 1.00 97.12 113 SER A O 1
ATOM 846 N N . VAL A 1 114 ? -7.845 -1.392 -7.125 1.00 97.75 114 VAL A N 1
ATOM 847 C CA . VAL A 1 114 ? -9.305 -1.229 -7.105 1.00 97.75 114 VAL A CA 1
ATOM 848 C C . VAL A 1 114 ? -9.758 -0.758 -5.736 1.00 97.75 114 VAL A C 1
ATOM 850 O O . VAL A 1 114 ? -9.488 -1.406 -4.727 1.00 97.75 114 VAL A O 1
ATOM 853 N N . PHE A 1 115 ? -10.501 0.342 -5.706 1.00 97.00 115 PHE A N 1
ATOM 854 C CA . PHE A 1 115 ? -11.024 0.950 -4.487 1.00 97.00 115 PHE A CA 1
ATOM 855 C C . PHE A 1 115 ? -12.535 0.696 -4.397 1.00 97.00 115 PHE A C 1
ATOM 857 O O . PHE A 1 115 ? -13.341 1.389 -5.017 1.00 97.00 115 PHE A O 1
ATOM 864 N N . ASP A 1 116 ? -12.927 -0.345 -3.660 1.00 97.00 116 ASP A N 1
ATOM 865 C CA . ASP A 1 116 ? -14.311 -0.824 -3.584 1.00 97.00 116 ASP A CA 1
ATOM 866 C C . ASP A 1 116 ? -15.007 -0.242 -2.347 1.00 97.00 116 ASP A C 1
ATOM 868 O O . ASP A 1 116 ? -14.894 -0.758 -1.231 1.00 97.00 116 ASP A O 1
ATOM 872 N N . VAL A 1 117 ? -15.725 0.865 -2.562 1.00 94.38 117 VAL A N 1
ATOM 873 C CA . VAL A 1 117 ? -16.468 1.581 -1.509 1.00 94.38 117 VAL A CA 1
ATOM 874 C C . VAL A 1 117 ? -17.608 0.726 -0.962 1.00 94.38 117 VAL A C 1
ATOM 876 O O . VAL A 1 117 ? -17.835 0.708 0.246 1.00 94.38 117 VAL A O 1
ATOM 879 N N . GLY A 1 118 ? -18.309 -0.008 -1.833 1.00 95.19 118 GLY A N 1
ATOM 880 C CA . GLY A 1 118 ? -19.486 -0.790 -1.453 1.00 95.19 118 GLY A CA 1
ATOM 881 C C . GLY A 1 118 ? -19.146 -1.926 -0.491 1.00 95.19 118 GLY A C 1
ATOM 882 O O . GLY A 1 118 ? -19.875 -2.156 0.472 1.00 95.19 118 GLY A O 1
ATOM 883 N N . ASN A 1 119 ? -18.012 -2.594 -0.716 1.00 96.38 119 ASN A N 1
ATOM 884 C CA . ASN A 1 119 ? -17.553 -3.706 0.121 1.00 96.38 119 ASN A CA 1
ATOM 885 C C . ASN A 1 119 ? -16.427 -3.328 1.095 1.00 96.38 119 ASN A C 1
ATOM 887 O O . ASN A 1 119 ? -15.912 -4.211 1.781 1.00 96.38 119 ASN A O 1
ATOM 891 N N . LYS A 1 120 ? -16.039 -2.048 1.164 1.00 96.62 120 LYS A N 1
ATOM 892 C CA . LYS A 1 120 ? -15.010 -1.520 2.077 1.00 96.62 120 LYS A CA 1
ATOM 893 C C . LYS A 1 120 ? -13.696 -2.299 1.985 1.00 96.62 120 LYS A C 1
ATOM 895 O O . LYS A 1 120 ? -13.190 -2.823 2.978 1.00 96.62 120 LYS A O 1
ATOM 900 N N . ARG A 1 121 ? -13.149 -2.413 0.776 1.00 96.88 121 ARG A N 1
ATOM 901 C CA . ARG A 1 121 ? -11.926 -3.187 0.508 1.00 96.88 121 ARG A CA 1
ATOM 902 C C . ARG A 1 121 ? -11.089 -2.568 -0.605 1.00 96.88 121 ARG A C 1
ATOM 904 O O . ARG A 1 121 ? -11.614 -1.878 -1.474 1.00 96.88 121 ARG A O 1
ATOM 911 N N . VAL A 1 122 ? -9.795 -2.862 -0.584 1.00 97.25 122 VAL A N 1
ATOM 912 C CA . VAL A 1 122 ? -8.865 -2.555 -1.675 1.00 97.25 122 VAL A CA 1
ATOM 913 C C . VAL A 1 122 ? -8.490 -3.852 -2.379 1.00 97.25 122 VAL A C 1
ATOM 915 O O . VAL A 1 122 ? -8.244 -4.867 -1.725 1.00 97.25 122 VAL A O 1
ATOM 918 N N . GLY A 1 123 ? -8.484 -3.823 -3.705 1.00 97.00 123 GLY A N 1
ATOM 919 C CA . GLY A 1 123 ? -8.054 -4.915 -4.566 1.00 97.00 123 GLY A CA 1
ATOM 920 C C . GLY A 1 123 ? -6.725 -4.589 -5.231 1.00 97.00 123 GLY A C 1
ATOM 921 O O . GLY A 1 123 ? -6.553 -3.471 -5.704 1.00 97.00 123 GLY A O 1
ATOM 922 N N . LEU A 1 124 ? -5.807 -5.552 -5.290 1.00 97.38 124 LEU A N 1
ATOM 923 C CA . LEU A 1 124 ? -4.522 -5.420 -5.977 1.00 97.38 124 LEU A CA 1
ATOM 924 C C . LEU A 1 124 ? -4.295 -6.608 -6.919 1.00 97.38 124 LEU A C 1
ATOM 926 O O . LEU A 1 124 ? -4.530 -7.758 -6.541 1.00 97.38 124 LEU A O 1
ATOM 930 N N . ALA A 1 125 ? -3.817 -6.337 -8.129 1.00 97.31 125 ALA A N 1
ATOM 931 C CA . ALA A 1 125 ? -3.371 -7.340 -9.098 1.00 97.31 125 ALA A CA 1
ATOM 932 C C . ALA A 1 125 ? -2.125 -6.832 -9.842 1.00 97.31 125 ALA A C 1
ATOM 934 O O . ALA A 1 125 ? -1.973 -5.618 -9.974 1.00 97.31 125 ALA A O 1
ATOM 935 N N . PRO A 1 126 ? -1.232 -7.703 -10.343 1.00 96.56 126 PRO A N 1
ATOM 936 C CA . PRO A 1 126 ? -0.134 -7.266 -11.201 1.00 96.56 126 PRO A CA 1
ATOM 937 C C . PRO A 1 126 ? -0.667 -6.514 -12.425 1.00 96.56 126 PRO A C 1
ATOM 939 O O . PRO A 1 126 ? -1.557 -7.021 -13.114 1.00 96.56 126 PRO A O 1
ATOM 942 N N . ALA A 1 127 ? -0.135 -5.319 -12.685 1.00 94.50 127 ALA A N 1
ATOM 943 C CA . ALA A 1 127 ? -0.462 -4.565 -13.894 1.00 94.50 127 ALA A CA 1
ATOM 944 C C . ALA A 1 127 ? -0.001 -5.331 -15.155 1.00 94.50 127 ALA A C 1
ATOM 946 O O . ALA A 1 127 ? 0.963 -6.100 -15.092 1.00 94.50 127 ALA A O 1
ATOM 947 N N . ALA A 1 128 ? -0.731 -5.172 -16.264 1.00 89.81 128 ALA A N 1
ATOM 948 C CA . ALA A 1 128 ? -0.474 -5.847 -17.544 1.00 89.81 128 ALA A CA 1
ATOM 949 C C . ALA A 1 128 ? 0.384 -5.011 -18.504 1.00 89.81 128 ALA A C 1
ATOM 951 O O . ALA A 1 128 ? 0.220 -3.771 -18.509 1.00 89.81 128 ALA A O 1
#

InterPro domains:
  IPR001461 Aspartic peptidase A1 [PR00792] (12-25)
  IPR001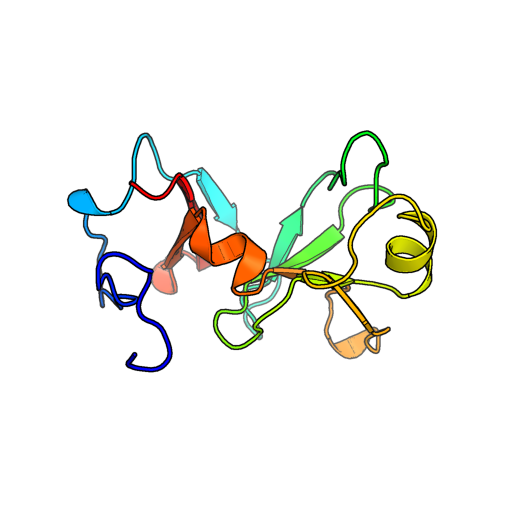461 Aspartic peptidase A1 [PR00792] (101-116)
  IPR001461 Aspartic peptidase A1 [PTHR47966] (9-79)
  IPR001969 Aspartic peptidase, active site [PS00141] (60-71)
  IPR021109 Aspartic peptidase domain superfamily [G3DSA:2.40.70.10] (38-78)
  IPR021109 Aspartic peptidase domain superfamily [G3DSA:2.40.70.10] (79-128)
  IPR021109 Aspartic peptidase domain superfamily [SSF50630] (6-127)
  IPR033121 Peptidase family A1 domain [PF00026] (7-81)
  IPR033121 Peptidase family A1 domain [PS51767] (1-125)
  IPR034164 Pepsin-like domain [cd05471] (6-126)

Foldseek 3Di:
DPPAADPVGDHDDDDPPDDDPQWFDDDWDKFAAPDVVARWGWDQWDDDPNDTLDPGIFTEGEDQPDAAKEAAQVSLCVVDPVDDCPRYDHDQDDCVVVGGIYDYPSNCVQWDWDCDPPRRIIITGGTD

Sequence (128 aa):
MTPGSDSKGHAGELTLCGTDPKHYTGSIAWSPVVKESYWIINASLVYVGRTPITNGTAQVAVDTGSSVIVGPTDAIQKMGSDMCMLGFAAIDFPPSYGFSWILGDVFLHNFYSVFDVGNKRVGLAPAA

pLDDT: mean 85.82, std 12.93, range [42.09, 98.0]

Secondary structure (DSSP, 8-state):
--TTB-TT-PBP---SSS--GGGB-SPPEEEEEEETTTTEEEES--EETTEE-SSSPEEEEE-TT-SSEEE-HHHHHHT-TTS-GGGEEE----GGGS-SEEE-HHHHTTEEEEEETTTTEEEEEEB-

Radius of gyration: 15.31 Å; chains: 1; bounding box: 43×28×41 Å

Organism: Teladorsagia circumcincta (NCBI:txid45464)